Protein AF-A0A958YM95-F1 (afdb_monomer_lite)

Secondary structure (DSSP, 8-state):
--GGG-TT-SSPTTEEPPPHHHHHHHHHHTTSTTTHHHHHB-SSS-STT-----TTS--B---BEE-TTS-EE-TTT-EEEEEEEEEE-SSS-EEEEEEESS---S--EEEEETTSB-EE--EEP----------------S-----PPPP-

Foldseek 3Di:
DFQLQDPVHPDDPQKHWAAPVVVQVLCVVLVALQRVLQQQEAQDLAPDNSGHPVVQVNHQAQQAKAALVRDGDRGNFKAKEWGSDFPDPDVQTKGWIAIRGPDSDNDGIDIDGSSMGHHTDMAGHPPPPDDDDDDDHRDDDDDDDDDDPDDD

Sequence (152 aa):
YYAAIDPRGLAPKGWHIPSEAELNQLIDVAGGVEYVNETLKSRYYWNDNQQGTNSLGFNGMPGGNIAFNGDFYYFGNQCNIWSSTQATDDIKPKGVYLNLDTSTTKHKLYISEFEYGRSVRLIKDENKQGYHHEKRYFCSDTTLASLCPSKN

pLDDT: mean 83.21, std 21.29, range [28.91, 97.56]

Structure (mmCIF, N/CA/C/O backbone):
data_AF-A0A958YM95-F1
#
_entry.id   AF-A0A958YM95-F1
#
loop_
_atom_site.group_PDB
_atom_site.id
_atom_site.type_symbol
_atom_site.label_atom_id
_atom_site.label_alt_id
_atom_site.label_comp_id
_atom_site.label_asym_id
_atom_site.label_entity_id
_atom_site.label_seq_id
_atom_site.pdbx_PDB_ins_code
_atom_site.Cartn_x
_atom_site.Cartn_y
_atom_site.Cartn_z
_atom_site.occupancy
_atom_site.B_iso_or_equiv
_atom_site.auth_seq_id
_atom_site.auth_comp_id
_atom_site.auth_asym_id
_atom_site.auth_atom_id
_atom_site.pdbx_PDB_model_num
ATOM 1 N N . TYR A 1 1 ? -10.060 -7.562 -17.718 1.00 71.69 1 TYR A N 1
ATOM 2 C CA . TYR A 1 1 ? -10.378 -7.598 -16.278 1.00 71.69 1 TYR A CA 1
ATOM 3 C C . TYR A 1 1 ? -9.091 -7.532 -15.481 1.00 71.69 1 TYR A C 1
ATOM 5 O O . TYR A 1 1 ? -8.087 -8.061 -15.949 1.00 71.69 1 TYR A O 1
ATOM 13 N N . TYR A 1 2 ? -9.125 -6.860 -14.329 1.00 83.62 2 TYR A N 1
ATOM 14 C CA . TYR A 1 2 ? -7.965 -6.625 -13.467 1.00 83.62 2 TYR A CA 1
ATOM 15 C C . TYR A 1 2 ? -8.118 -7.380 -12.157 1.00 83.62 2 TYR A C 1
ATOM 17 O O . TYR A 1 2 ? -9.219 -7.465 -11.628 1.00 83.62 2 TYR A O 1
ATOM 25 N N . ALA A 1 3 ? -7.006 -7.877 -11.624 1.00 82.38 3 ALA A N 1
ATOM 26 C CA . ALA A 1 3 ? -6.986 -8.808 -10.502 1.00 82.38 3 ALA A CA 1
ATOM 27 C C . ALA A 1 3 ? -7.790 -8.295 -9.279 1.00 82.38 3 ALA A C 1
ATOM 29 O O . ALA A 1 3 ? -8.585 -9.035 -8.710 1.00 82.38 3 ALA A O 1
ATOM 30 N N . ALA A 1 4 ? -7.648 -7.013 -8.924 1.00 83.81 4 ALA A N 1
ATOM 31 C CA . ALA A 1 4 ? -8.275 -6.426 -7.736 1.00 83.81 4 ALA A CA 1
ATOM 32 C C . ALA A 1 4 ? -9.804 -6.232 -7.820 1.00 83.81 4 ALA A C 1
ATOM 34 O O . ALA A 1 4 ? -10.455 -6.101 -6.787 1.00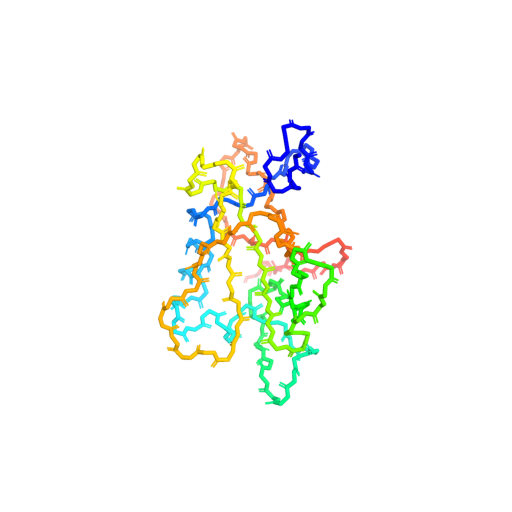 83.81 4 ALA A O 1
ATOM 35 N N . ILE A 1 5 ? -10.370 -6.227 -9.030 1.00 84.69 5 ILE A N 1
ATOM 36 C CA . ILE A 1 5 ? -11.798 -5.970 -9.292 1.00 84.69 5 ILE A CA 1
ATOM 37 C C . ILE A 1 5 ? -12.411 -7.023 -10.227 1.00 84.69 5 ILE A C 1
ATOM 39 O O . ILE A 1 5 ? -13.439 -6.796 -10.864 1.00 84.69 5 ILE A O 1
ATOM 43 N N . ASP A 1 6 ? -11.758 -8.177 -10.373 1.00 86.88 6 ASP A N 1
ATOM 44 C CA . ASP A 1 6 ? -12.255 -9.244 -11.232 1.00 86.88 6 ASP A CA 1
ATOM 45 C C . ASP A 1 6 ? -13.506 -9.875 -10.596 1.00 86.88 6 ASP A C 1
ATOM 47 O O . ASP A 1 6 ? -13.424 -10.363 -9.466 1.00 86.88 6 ASP A O 1
ATOM 51 N N . PRO A 1 7 ? -14.654 -9.930 -11.296 1.00 85.56 7 PRO A N 1
ATOM 52 C CA . PRO A 1 7 ? -15.889 -10.483 -10.741 1.00 85.56 7 PRO A CA 1
ATOM 53 C C . PRO A 1 7 ? -15.803 -11.987 -10.446 1.00 85.56 7 PRO A C 1
ATOM 55 O O . PRO A 1 7 ? -16.629 -12.509 -9.703 1.00 85.56 7 PRO A O 1
ATOM 58 N N . ARG A 1 8 ? -14.811 -12.698 -11.001 1.00 87.94 8 ARG A N 1
ATOM 59 C CA . ARG A 1 8 ? -14.538 -14.104 -10.661 1.00 87.94 8 ARG A CA 1
ATOM 60 C C . ARG A 1 8 ? -13.935 -14.253 -9.262 1.00 87.94 8 ARG A C 1
ATOM 62 O O . ARG A 1 8 ? -13.990 -15.346 -8.711 1.00 87.94 8 ARG A O 1
ATOM 69 N N . GLY A 1 9 ? -13.404 -13.163 -8.703 1.00 84.00 9 GLY A N 1
ATOM 70 C CA . GLY A 1 9 ? -12.807 -13.095 -7.376 1.00 84.00 9 GLY A CA 1
ATOM 71 C C . GLY A 1 9 ? -11.435 -13.767 -7.298 1.00 84.00 9 GLY A C 1
ATOM 72 O O . GLY A 1 9 ? -11.238 -14.888 -7.755 1.00 84.00 9 GLY A O 1
ATOM 73 N N . LEU A 1 10 ? -10.467 -13.087 -6.680 1.00 88.88 10 LEU A N 1
ATOM 74 C CA . LEU A 1 10 ? -9.191 -13.706 -6.287 1.00 88.88 10 LEU A CA 1
ATOM 75 C C . LEU A 1 10 ? -9.253 -14.353 -4.903 1.00 88.88 10 LEU A C 1
ATOM 77 O O . LEU A 1 10 ? -8.447 -15.225 -4.584 1.00 88.88 10 LEU A O 1
ATOM 81 N N . ALA A 1 11 ? -10.153 -13.862 -4.052 1.00 91.50 11 ALA A N 1
ATOM 82 C CA . ALA A 1 11 ? -10.194 -14.235 -2.654 1.00 91.50 11 ALA A CA 1
ATOM 83 C C . ALA A 1 11 ? -10.954 -15.563 -2.470 1.00 91.50 11 ALA A C 1
ATOM 85 O O . ALA A 1 11 ? -12.050 -15.721 -3.016 1.00 91.50 11 ALA A O 1
ATOM 86 N N . PRO A 1 12 ? -10.409 -16.529 -1.707 1.00 92.31 12 PRO A N 1
ATOM 87 C CA . PRO A 1 12 ? -11.155 -17.717 -1.324 1.00 92.31 12 PRO A CA 1
ATOM 88 C C . PRO A 1 12 ? -12.316 -17.342 -0.394 1.00 92.31 12 PRO A C 1
ATOM 90 O O . PRO A 1 12 ? -12.338 -16.274 0.213 1.00 92.31 12 PRO A O 1
ATOM 93 N N . LYS A 1 13 ? -13.279 -18.253 -0.232 1.00 90.94 13 LYS A N 1
ATOM 94 C CA . LYS A 1 13 ? -14.439 -18.035 0.644 1.00 90.94 13 LYS A CA 1
ATOM 95 C C . LYS A 1 13 ? -14.010 -17.637 2.066 1.00 90.94 13 LYS A C 1
ATOM 97 O O . LYS A 1 13 ? -13.187 -18.321 2.674 1.00 90.94 13 LYS A O 1
ATOM 102 N N . GLY A 1 14 ? -14.643 -16.594 2.607 1.00 92.06 14 GLY A N 1
ATOM 103 C CA . GLY A 1 14 ? -14.336 -16.053 3.936 1.00 92.06 14 GLY A CA 1
ATOM 104 C C . GLY A 1 14 ? -13.152 -15.085 3.946 1.00 92.06 14 GLY A C 1
ATOM 105 O O . GLY A 1 14 ? -12.602 -14.813 5.012 1.00 92.06 14 GLY A O 1
ATOM 106 N N . TRP A 1 15 ? -12.726 -14.625 2.770 1.00 94.62 15 TRP A N 1
ATOM 107 C CA . TRP A 1 15 ? -11.699 -13.615 2.586 1.00 94.62 15 TRP A CA 1
ATOM 108 C C . TRP A 1 15 ? -12.136 -12.630 1.502 1.00 94.62 15 TRP A C 1
ATOM 110 O O . TRP A 1 15 ? -12.845 -13.000 0.565 1.00 94.62 15 TRP A O 1
ATOM 120 N N . HIS A 1 16 ? -11.643 -11.400 1.581 1.00 94.19 16 HIS A N 1
ATOM 121 C CA . HIS A 1 16 ? -11.853 -10.365 0.572 1.00 94.19 16 HIS A CA 1
ATOM 122 C C . HIS A 1 16 ? -10.583 -9.535 0.356 1.00 94.19 16 HIS A C 1
ATOM 124 O O . HIS A 1 16 ? -9.658 -9.548 1.166 1.00 94.19 16 HIS A O 1
ATOM 130 N N . ILE A 1 17 ? -10.526 -8.815 -0.764 1.00 94.44 17 ILE A N 1
ATOM 131 C CA . ILE A 1 17 ? -9.497 -7.802 -1.032 1.00 94.44 17 ILE A CA 1
ATOM 132 C C . ILE A 1 17 ? -9.891 -6.531 -0.269 1.00 94.44 17 ILE A C 1
ATOM 134 O O . ILE A 1 17 ? -11.044 -6.113 -0.414 1.00 94.44 17 ILE A O 1
ATOM 138 N N . PRO A 1 18 ? -8.977 -5.900 0.491 1.00 95.75 18 PRO A N 1
ATOM 139 C CA . PRO A 1 18 ? -9.298 -4.744 1.316 1.00 95.75 18 PRO A CA 1
ATOM 140 C C . PRO A 1 18 ? -9.907 -3.621 0.484 1.00 95.75 18 PRO A C 1
ATOM 142 O O . PRO A 1 18 ? -9.438 -3.325 -0.612 1.00 95.75 18 PRO A O 1
ATOM 145 N N . SER A 1 19 ? -10.922 -2.965 1.019 1.00 96.31 19 SER A N 1
ATOM 146 C CA . SER A 1 19 ? -11.433 -1.695 0.511 1.00 96.31 19 SER A CA 1
ATOM 147 C C . SER A 1 19 ? -10.532 -0.525 0.926 1.00 96.31 19 SER A C 1
ATOM 149 O O . SER A 1 19 ? -9.700 -0.634 1.829 1.00 96.31 19 SER A O 1
ATOM 151 N N . GLU A 1 20 ? -10.716 0.638 0.302 1.00 97.00 20 GLU A N 1
ATOM 152 C CA . GLU A 1 20 ? -10.089 1.891 0.739 1.00 97.00 20 GLU A CA 1
ATOM 153 C C . GLU A 1 20 ? -10.379 2.196 2.219 1.00 97.00 20 GLU A C 1
ATOM 155 O O . GLU A 1 20 ? -9.487 2.616 2.957 1.00 97.00 20 GLU A O 1
ATOM 160 N N . ALA A 1 21 ? -11.611 1.954 2.672 1.00 96.94 21 ALA A N 1
ATOM 161 C CA . ALA A 1 21 ? -12.005 2.192 4.056 1.00 96.94 21 ALA A CA 1
ATOM 162 C C . ALA A 1 21 ? -11.228 1.296 5.036 1.00 96.94 21 ALA A C 1
ATOM 164 O O . ALA A 1 21 ? -10.781 1.766 6.080 1.00 96.94 21 ALA A O 1
ATOM 165 N N . GLU A 1 22 ? -11.012 0.027 4.692 1.00 97.25 22 GLU A N 1
ATOM 166 C CA . GLU A 1 22 ? -10.244 -0.912 5.521 1.00 97.25 22 GLU A CA 1
ATOM 167 C C . GLU A 1 22 ? -8.745 -0.600 5.517 1.00 97.25 22 GLU A C 1
ATOM 169 O O . GLU A 1 22 ? -8.086 -0.737 6.548 1.00 97.25 22 GLU A O 1
ATOM 174 N N . LEU A 1 23 ? -8.197 -0.117 4.396 1.00 97.19 23 LEU A N 1
ATOM 175 C CA . LEU A 1 23 ? -6.817 0.375 4.360 1.00 97.19 23 LEU A CA 1
ATOM 176 C C . LEU A 1 23 ? -6.641 1.646 5.204 1.00 97.19 23 LEU A C 1
ATOM 178 O O . LEU A 1 23 ? -5.630 1.772 5.892 1.00 97.19 23 LEU A O 1
ATOM 182 N N . ASN A 1 24 ? -7.620 2.556 5.214 1.00 96.75 24 ASN A N 1
ATOM 183 C CA . ASN A 1 24 ? -7.620 3.704 6.128 1.00 96.75 24 ASN A CA 1
ATOM 184 C C . ASN A 1 24 ? -7.650 3.256 7.595 1.00 96.75 24 ASN A C 1
ATOM 186 O O . ASN A 1 24 ? -6.835 3.711 8.392 1.00 96.75 24 ASN A O 1
ATOM 190 N N . GLN A 1 25 ? -8.506 2.294 7.945 1.00 96.75 25 GLN A N 1
ATOM 191 C CA . GLN A 1 25 ? -8.528 1.733 9.299 1.00 96.75 25 GLN A CA 1
ATOM 192 C C . GLN A 1 25 ? -7.192 1.086 9.683 1.00 96.75 25 GLN A C 1
ATOM 194 O O . GLN A 1 25 ? -6.747 1.223 10.821 1.00 96.75 25 GLN A O 1
ATOM 199 N N . LEU A 1 26 ? -6.529 0.396 8.750 1.00 96.06 26 LEU A N 1
ATOM 200 C CA . LEU A 1 26 ? -5.190 -0.149 8.968 1.00 96.06 26 LEU A CA 1
ATOM 201 C C . LEU A 1 26 ? -4.166 0.963 9.248 1.00 96.06 26 LEU A C 1
ATOM 203 O O . LEU A 1 26 ? -3.347 0.807 10.153 1.00 96.06 26 LEU A O 1
ATOM 207 N N . ILE A 1 27 ? -4.219 2.078 8.512 1.00 96.25 27 ILE A N 1
ATOM 208 C CA . ILE A 1 27 ? -3.370 3.254 8.755 1.00 96.25 27 ILE A CA 1
ATOM 209 C C . ILE A 1 27 ? -3.618 3.810 10.163 1.00 96.25 27 ILE A C 1
ATOM 211 O O . ILE A 1 27 ? -2.658 4.048 10.895 1.00 96.25 27 ILE A O 1
ATOM 215 N N . ASP A 1 28 ? -4.878 3.963 10.572 1.00 96.25 28 ASP A N 1
ATOM 216 C CA . ASP A 1 28 ? -5.235 4.470 11.902 1.00 96.25 28 ASP A CA 1
ATOM 217 C C . ASP A 1 28 ? -4.726 3.547 13.018 1.00 96.25 28 ASP A C 1
ATOM 219 O O . ASP A 1 28 ? -4.097 4.001 13.975 1.00 96.25 28 ASP A O 1
ATOM 223 N N . VAL A 1 29 ? -4.924 2.232 12.871 1.00 96.38 29 VAL A N 1
ATOM 224 C CA . VAL A 1 29 ? -4.408 1.219 13.810 1.00 96.38 29 VAL A CA 1
ATOM 225 C C . VAL A 1 29 ? -2.878 1.231 13.862 1.00 96.38 29 VAL A C 1
ATOM 227 O O . VAL A 1 29 ? -2.299 0.964 14.914 1.00 96.38 29 VAL A O 1
ATOM 230 N N . ALA A 1 30 ? -2.214 1.585 12.761 1.00 95.69 30 ALA A N 1
ATOM 231 C CA . ALA A 1 30 ? -0.764 1.711 12.694 1.00 95.69 30 ALA A CA 1
ATOM 232 C C . ALA A 1 30 ? -0.205 2.985 13.362 1.00 95.69 30 ALA A C 1
ATOM 234 O O . ALA A 1 30 ? 1.009 3.204 13.327 1.00 95.69 30 ALA A O 1
ATOM 235 N N . GLY A 1 31 ? -1.071 3.796 13.980 1.00 94.81 31 GLY A N 1
ATOM 236 C CA . GLY A 1 31 ? -0.734 5.065 14.628 1.00 94.81 31 GLY A CA 1
ATOM 237 C C . GLY A 1 31 ? -0.989 6.291 13.750 1.00 94.81 31 GLY A C 1
ATOM 238 O O . GLY A 1 31 ? -0.630 7.399 14.134 1.00 94.81 31 GLY A O 1
ATOM 239 N N . GLY A 1 32 ? -1.609 6.119 12.582 1.00 94.38 32 GLY A N 1
ATOM 240 C CA . GLY A 1 32 ? -1.832 7.176 11.603 1.00 94.38 32 GLY A CA 1
ATOM 241 C C . GLY A 1 32 ? -0.688 7.318 10.595 1.00 94.38 32 GLY A C 1
ATOM 242 O O . GLY A 1 32 ? 0.329 6.621 10.634 1.00 94.38 32 GLY A O 1
ATOM 243 N N . VAL A 1 33 ? -0.861 8.252 9.659 1.00 93.69 33 VAL A N 1
ATOM 244 C CA . VAL A 1 33 ? 0.011 8.430 8.480 1.00 93.69 33 VAL A CA 1
ATOM 245 C C . VAL A 1 33 ? 1.474 8.737 8.813 1.00 93.69 33 VAL A C 1
ATOM 247 O O . VAL A 1 33 ? 2.351 8.459 7.999 1.00 93.69 33 VAL A O 1
ATOM 250 N N . GLU A 1 34 ? 1.740 9.286 9.999 1.00 92.19 34 GLU A N 1
ATOM 251 C CA . GLU A 1 34 ? 3.090 9.624 10.466 1.00 92.19 34 GLU A CA 1
ATOM 252 C C . GLU A 1 34 ? 3.882 8.375 10.887 1.00 92.19 34 GLU A C 1
ATOM 254 O O . GLU A 1 34 ? 5.094 8.330 10.695 1.00 92.19 34 GLU A O 1
ATOM 259 N N . TYR A 1 35 ? 3.200 7.329 11.368 1.00 93.94 35 TYR A N 1
ATOM 260 C CA . TYR A 1 35 ? 3.831 6.119 11.911 1.00 93.94 35 TYR A CA 1
ATOM 261 C C . TYR A 1 35 ? 3.650 4.883 11.030 1.00 93.94 35 TYR A C 1
ATOM 263 O O . TYR A 1 35 ? 4.402 3.918 11.149 1.00 93.94 35 TYR A O 1
ATOM 271 N N . VAL A 1 36 ? 2.691 4.894 10.101 1.00 95.56 36 VAL A N 1
ATOM 272 C CA . VAL A 1 36 ? 2.312 3.701 9.330 1.00 95.56 36 VAL A CA 1
ATOM 273 C C . VAL A 1 36 ? 3.473 3.042 8.576 1.00 95.56 36 VAL A C 1
ATOM 275 O O . VAL A 1 36 ? 3.552 1.816 8.525 1.00 95.56 36 VAL A O 1
ATOM 278 N N . ASN A 1 37 ? 4.409 3.829 8.039 1.00 95.00 37 ASN A N 1
ATOM 279 C CA . ASN A 1 37 ? 5.602 3.302 7.376 1.00 95.00 37 ASN A CA 1
ATOM 280 C C . ASN A 1 37 ? 6.475 2.497 8.348 1.00 95.00 37 ASN A C 1
ATOM 282 O O . ASN A 1 37 ? 6.841 1.362 8.057 1.00 95.00 37 ASN A O 1
ATOM 286 N N . GLU A 1 38 ? 6.793 3.059 9.510 1.00 95.00 38 GLU A N 1
ATOM 287 C CA . GLU A 1 38 ? 7.588 2.367 10.525 1.00 95.00 38 GLU A CA 1
ATOM 288 C C . GLU A 1 38 ? 6.845 1.139 11.067 1.00 95.00 38 GLU A C 1
ATOM 290 O O . GLU A 1 38 ? 7.436 0.077 11.253 1.00 95.00 38 GLU A O 1
ATOM 295 N N . THR A 1 39 ? 5.539 1.259 11.286 1.00 96.38 39 THR A N 1
ATOM 296 C CA . THR A 1 39 ? 4.719 0.227 11.922 1.00 96.38 39 THR A CA 1
ATOM 297 C C . THR A 1 39 ? 4.462 -0.981 11.013 1.00 96.38 39 THR A C 1
ATOM 299 O O . THR A 1 39 ? 4.526 -2.123 11.477 1.00 96.38 39 THR A O 1
ATOM 302 N N . LEU A 1 40 ? 4.177 -0.766 9.722 1.00 96.81 40 LEU A N 1
ATOM 303 C CA . LEU A 1 40 ? 3.715 -1.825 8.810 1.00 96.81 40 LEU A CA 1
ATOM 304 C C . LEU A 1 40 ? 4.810 -2.453 7.945 1.00 96.81 40 LEU A C 1
ATOM 306 O O . LEU A 1 40 ? 4.661 -3.604 7.520 1.00 96.81 40 LEU A O 1
ATOM 310 N N . LYS A 1 41 ? 5.889 -1.727 7.637 1.00 97.19 41 LYS A N 1
ATOM 311 C CA . LYS A 1 41 ? 6.958 -2.266 6.785 1.00 97.19 41 LYS A CA 1
ATOM 312 C C . LYS A 1 41 ? 7.616 -3.484 7.429 1.00 97.19 41 LYS A C 1
ATOM 314 O O . LYS A 1 41 ? 7.776 -3.561 8.647 1.00 97.19 41 LYS A O 1
ATOM 319 N N . SER A 1 42 ? 8.036 -4.431 6.592 1.00 97.56 42 SER A N 1
ATOM 320 C CA . SER A 1 42 ? 8.840 -5.573 7.022 1.00 97.56 42 SER A CA 1
ATOM 321 C C . SER A 1 42 ? 10.165 -5.125 7.645 1.00 97.56 42 SER A C 1
ATOM 323 O O . SER A 1 42 ? 10.723 -4.087 7.291 1.00 97.56 42 SER A O 1
ATOM 325 N N . ARG A 1 43 ? 10.705 -5.972 8.528 1.00 97.25 43 ARG A N 1
ATOM 326 C CA . ARG A 1 43 ? 12.027 -5.781 9.155 1.00 97.25 43 ARG A CA 1
ATOM 327 C C . ARG A 1 43 ? 13.201 -6.015 8.202 1.00 97.25 43 ARG A C 1
ATOM 329 O O . ARG A 1 43 ? 14.341 -5.732 8.547 1.00 97.25 43 ARG A O 1
ATOM 336 N N . TYR A 1 44 ? 12.919 -6.565 7.025 1.00 95.12 44 TYR A N 1
ATOM 337 C CA . TYR A 1 44 ? 13.904 -7.024 6.051 1.00 95.12 44 TYR A CA 1
ATOM 338 C C . TYR A 1 44 ? 13.533 -6.560 4.640 1.00 95.12 44 TYR A C 1
ATOM 340 O O . TYR A 1 44 ? 12.390 -6.160 4.399 1.00 95.12 44 TYR A O 1
ATOM 348 N N . TYR A 1 45 ? 14.491 -6.687 3.716 1.00 95.19 45 TYR A N 1
ATOM 349 C CA . TYR A 1 45 ? 14.378 -6.468 2.263 1.00 95.19 45 TYR A CA 1
ATOM 350 C C . TYR A 1 45 ? 14.268 -5.015 1.786 1.00 95.19 45 TYR A C 1
ATOM 352 O O . TYR A 1 45 ? 14.377 -4.775 0.586 1.00 95.19 45 TYR A O 1
ATOM 360 N N . TRP A 1 46 ? 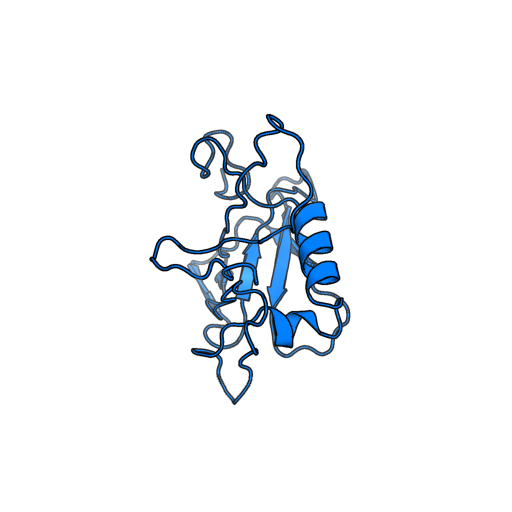14.069 -4.057 2.691 1.00 96.25 46 TRP A N 1
ATOM 361 C CA . TRP A 1 46 ? 14.132 -2.632 2.365 1.00 96.25 46 TRP A CA 1
ATOM 362 C C . TRP A 1 46 ? 15.584 -2.186 2.206 1.00 96.25 46 TRP A C 1
ATOM 364 O O . TRP A 1 46 ? 16.447 -2.591 2.985 1.00 96.25 46 TRP A O 1
ATOM 374 N N . ASN A 1 47 ? 15.844 -1.350 1.205 1.00 94.88 47 ASN A N 1
ATOM 375 C CA . ASN A 1 47 ? 17.155 -0.742 0.996 1.00 94.88 47 ASN A CA 1
ATOM 376 C C . ASN A 1 47 ? 17.463 0.307 2.078 1.00 94.88 47 ASN A C 1
ATOM 378 O O . ASN A 1 47 ? 16.566 0.766 2.782 1.00 94.88 47 ASN A O 1
ATOM 382 N N . ASP A 1 48 ? 18.738 0.692 2.197 1.00 85.69 48 ASP A N 1
ATOM 383 C CA . ASP A 1 48 ? 19.230 1.882 2.912 1.00 85.69 48 ASP A CA 1
ATOM 384 C C . ASP A 1 48 ? 18.631 2.146 4.305 1.00 85.69 48 ASP A C 1
ATOM 386 O O . ASP A 1 48 ? 18.282 3.276 4.643 1.00 85.69 48 ASP A O 1
ATOM 390 N N . ASN A 1 49 ? 18.523 1.113 5.142 1.00 85.62 49 ASN A N 1
ATOM 391 C CA . ASN A 1 49 ? 17.979 1.219 6.502 1.00 85.62 49 ASN A CA 1
ATOM 392 C C . ASN A 1 49 ? 16.520 1.719 6.572 1.00 85.62 49 ASN A C 1
ATOM 394 O O . ASN A 1 49 ? 16.107 2.308 7.569 1.00 85.62 49 ASN A O 1
ATOM 398 N N . GLN A 1 50 ? 15.728 1.488 5.523 1.00 90.44 50 GLN A N 1
ATOM 399 C CA . GLN A 1 50 ? 14.339 1.950 5.419 1.00 90.44 50 GLN A CA 1
ATOM 400 C C . GLN A 1 50 ? 13.308 0.939 5.949 1.00 90.44 50 GLN A C 1
ATOM 402 O O . GLN A 1 50 ? 12.101 1.124 5.740 1.00 90.44 50 GLN A O 1
ATOM 407 N N . GLN A 1 51 ? 13.767 -0.146 6.580 1.00 94.88 51 GLN A N 1
ATOM 408 C CA . GLN A 1 51 ? 12.917 -1.168 7.184 1.00 94.88 51 GLN A CA 1
ATOM 409 C C . GLN A 1 51 ? 12.014 -0.598 8.279 1.00 94.88 51 GLN A C 1
ATOM 411 O O . GLN A 1 51 ? 12.354 0.367 8.961 1.00 94.88 51 GLN A O 1
ATOM 416 N N . GLY A 1 52 ? 10.866 -1.244 8.464 1.00 95.62 52 GLY A N 1
ATOM 417 C CA . GLY A 1 52 ? 9.991 -0.980 9.597 1.00 95.62 52 GLY A CA 1
ATOM 418 C C . GLY A 1 52 ? 10.229 -1.933 10.756 1.00 95.62 52 GLY A C 1
ATOM 419 O O . GLY A 1 52 ? 11.032 -2.866 10.712 1.00 95.62 52 GLY A O 1
ATOM 420 N N . THR A 1 53 ? 9.448 -1.719 11.800 1.00 96.56 53 THR A N 1
ATOM 421 C CA . THR A 1 53 ? 9.388 -2.557 12.996 1.00 96.56 53 THR A CA 1
ATOM 422 C C . THR A 1 53 ? 8.502 -3.781 12.801 1.00 96.56 53 THR A C 1
ATOM 424 O O . THR A 1 53 ? 8.655 -4.766 13.534 1.00 96.56 53 THR A O 1
ATOM 427 N N . ASN A 1 54 ? 7.589 -3.739 11.825 1.00 97.00 54 ASN A N 1
ATOM 428 C CA . ASN A 1 54 ? 6.527 -4.720 11.641 1.00 97.00 54 ASN A CA 1
ATOM 429 C C . ASN A 1 54 ? 5.779 -5.037 12.954 1.00 97.00 54 ASN A C 1
ATOM 431 O O . ASN A 1 54 ? 5.527 -6.198 13.282 1.00 97.00 54 ASN A O 1
ATOM 435 N N . SER A 1 55 ? 5.493 -4.027 13.773 1.00 96.94 55 SER A N 1
ATOM 436 C CA . SER A 1 55 ? 4.960 -4.244 15.124 1.00 96.94 55 SER A CA 1
ATOM 437 C C . SER A 1 55 ? 3.535 -4.813 15.133 1.00 96.94 55 SER A C 1
ATOM 439 O O . SER A 1 55 ? 3.138 -5.431 16.118 1.00 96.94 55 SER A O 1
ATOM 441 N N . LEU A 1 56 ? 2.798 -4.685 14.023 1.00 94.38 56 LEU A N 1
ATOM 442 C CA . LEU A 1 56 ? 1.469 -5.279 13.828 1.00 94.38 56 LEU A CA 1
ATOM 443 C C . LEU A 1 56 ? 1.481 -6.633 13.098 1.00 94.38 56 LEU A C 1
ATOM 445 O O . LEU A 1 56 ? 0.419 -7.208 12.877 1.00 94.38 56 LE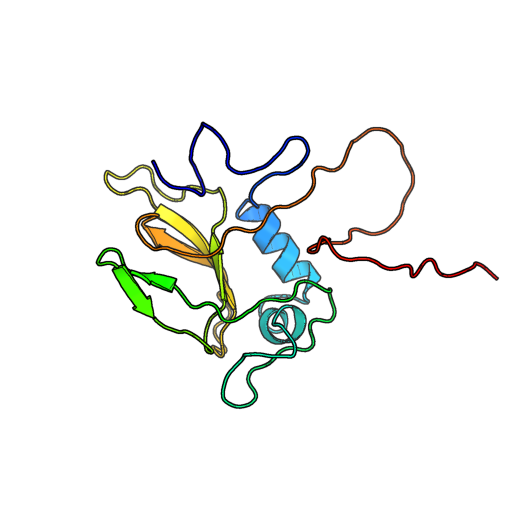U A O 1
ATOM 449 N N . GLY A 1 57 ? 2.648 -7.145 12.696 1.00 94.75 57 GLY A N 1
ATOM 450 C CA . GLY A 1 57 ? 2.749 -8.414 11.962 1.00 94.75 57 GLY A CA 1
ATOM 451 C C . GLY A 1 57 ? 2.319 -8.350 10.488 1.00 94.75 57 GLY A C 1
ATOM 452 O O . GLY A 1 57 ? 2.210 -9.388 9.844 1.00 94.75 57 GLY A O 1
ATOM 453 N N . PHE A 1 58 ? 2.109 -7.154 9.931 1.00 95.44 58 PHE A N 1
ATOM 454 C CA . PHE A 1 58 ? 1.695 -6.945 8.541 1.00 95.44 58 PHE A CA 1
ATOM 455 C C . PHE A 1 58 ? 2.731 -7.400 7.497 1.00 95.44 58 PHE A C 1
ATOM 457 O O . PHE A 1 58 ? 2.369 -7.809 6.402 1.00 95.44 58 PHE A O 1
ATOM 464 N N . ASN A 1 59 ? 4.028 -7.335 7.796 1.00 96.62 59 ASN A N 1
ATOM 465 C CA . ASN A 1 59 ? 5.125 -7.707 6.895 1.00 96.62 59 ASN A CA 1
ATOM 466 C C . ASN A 1 59 ? 5.063 -6.994 5.529 1.00 96.62 59 ASN A C 1
ATOM 468 O O . ASN A 1 59 ? 5.120 -7.638 4.480 1.00 96.62 59 ASN A O 1
ATOM 472 N N . GLY A 1 60 ? 4.939 -5.664 5.502 1.00 96.62 60 GLY A N 1
ATOM 473 C CA . GLY A 1 60 ? 4.928 -4.886 4.258 1.00 96.62 60 GLY A CA 1
ATOM 474 C C . GLY A 1 60 ? 6.265 -4.966 3.513 1.00 96.62 60 GLY A C 1
ATOM 475 O O . GLY A 1 60 ? 7.180 -4.209 3.827 1.00 96.62 60 GLY A O 1
ATOM 476 N N . MET A 1 61 ? 6.388 -5.888 2.554 1.00 96.69 61 MET A N 1
ATOM 477 C CA . MET A 1 61 ? 7.609 -6.105 1.766 1.00 96.69 61 MET A CA 1
ATOM 478 C C . MET A 1 61 ? 7.735 -5.118 0.594 1.00 96.69 61 MET A C 1
ATOM 480 O O . MET A 1 61 ? 6.729 -4.832 -0.065 1.00 96.69 61 MET A O 1
ATOM 484 N N . PRO A 1 62 ? 8.954 -4.660 0.260 1.00 96.44 62 PRO A N 1
ATOM 485 C CA . PRO A 1 62 ? 9.178 -3.662 -0.777 1.00 96.44 62 PRO A CA 1
ATOM 486 C C . PRO A 1 62 ? 9.236 -4.278 -2.185 1.00 96.44 62 PRO A C 1
ATOM 488 O O . PRO A 1 62 ? 10.264 -4.266 -2.863 1.00 96.44 62 PRO A O 1
ATOM 491 N N . GLY A 1 63 ? 8.118 -4.856 -2.618 1.00 95.44 63 GLY A N 1
ATOM 492 C CA . GLY A 1 63 ? 7.995 -5.518 -3.918 1.00 95.44 63 GLY A CA 1
ATOM 493 C C . GLY A 1 63 ? 7.900 -4.575 -5.120 1.00 95.44 63 GLY A C 1
ATOM 494 O O . GLY A 1 63 ? 7.877 -5.060 -6.241 1.00 95.44 63 GLY A O 1
ATOM 495 N N . GLY A 1 64 ? 7.835 -3.258 -4.921 1.00 95.62 64 GLY A N 1
ATOM 496 C CA . GLY A 1 64 ? 7.730 -2.292 -6.011 1.00 95.62 64 GLY A CA 1
ATOM 497 C C . GLY A 1 64 ? 6.386 -2.345 -6.745 1.00 95.62 64 GLY A C 1
ATOM 498 O O . GLY A 1 64 ? 5.337 -2.573 -6.134 1.00 95.62 64 GLY A O 1
ATOM 499 N N . ASN A 1 65 ? 6.408 -2.082 -8.051 1.00 95.56 65 ASN A N 1
ATOM 500 C CA . ASN A 1 65 ? 5.271 -2.264 -8.954 1.00 95.56 65 ASN A CA 1
ATOM 501 C C . ASN A 1 65 ? 5.731 -2.569 -10.386 1.00 95.56 65 ASN A C 1
ATOM 503 O O . ASN A 1 65 ? 6.862 -2.281 -10.768 1.00 95.56 65 ASN A O 1
ATOM 507 N N . ILE A 1 66 ? 4.813 -3.100 -11.188 1.00 96.25 66 ILE A N 1
ATOM 508 C CA . ILE A 1 66 ? 4.979 -3.328 -12.625 1.00 96.25 66 ILE A CA 1
ATOM 509 C C . ILE A 1 66 ? 4.200 -2.237 -13.364 1.00 96.25 66 ILE A C 1
ATOM 511 O O . ILE A 1 66 ? 3.045 -1.968 -13.033 1.00 96.25 66 ILE A O 1
ATOM 515 N N . ALA A 1 67 ? 4.827 -1.562 -14.319 1.00 92.88 67 ALA A N 1
ATOM 516 C CA . ALA A 1 67 ? 4.166 -0.588 -15.179 1.00 92.88 67 ALA A CA 1
ATOM 517 C C . ALA A 1 67 ? 3.353 -1.269 -16.288 1.00 92.88 67 ALA A C 1
ATOM 519 O O . ALA A 1 67 ? 3.505 -2.458 -16.557 1.00 92.88 67 ALA A O 1
ATOM 520 N N . PHE A 1 68 ? 2.501 -0.502 -16.969 1.00 86.94 68 PHE A N 1
ATOM 521 C CA . PHE A 1 68 ? 1.641 -1.016 -18.043 1.00 86.94 68 PHE A CA 1
ATOM 522 C C . PHE A 1 68 ? 2.422 -1.661 -19.207 1.00 86.94 68 PHE A C 1
ATOM 524 O O . PHE A 1 68 ? 1.871 -2.478 -19.940 1.00 86.94 68 PHE A O 1
ATOM 531 N N . ASN A 1 69 ? 3.694 -1.294 -19.392 1.00 91.75 69 ASN A N 1
ATOM 532 C CA . ASN A 1 69 ? 4.588 -1.852 -20.409 1.00 91.75 69 ASN A CA 1
ATOM 533 C C . ASN A 1 69 ? 5.349 -3.110 -19.935 1.00 91.75 69 ASN A C 1
ATOM 535 O O . ASN A 1 69 ? 6.129 -3.662 -20.704 1.00 91.75 69 ASN A O 1
ATOM 539 N N . GLY A 1 70 ? 5.126 -3.564 -18.698 1.00 91.94 70 GLY A N 1
ATOM 540 C CA . GLY A 1 70 ? 5.794 -4.723 -18.103 1.00 91.94 70 GLY A CA 1
ATOM 541 C C . GLY A 1 70 ? 7.082 -4.403 -17.342 1.00 91.94 70 GLY A C 1
ATOM 542 O O . GLY A 1 70 ? 7.624 -5.297 -16.693 1.00 91.94 70 GLY A O 1
ATOM 543 N N . ASP A 1 71 ? 7.549 -3.152 -17.362 1.00 96.50 71 ASP A N 1
ATOM 544 C CA . ASP A 1 71 ? 8.755 -2.760 -16.635 1.00 96.50 71 ASP A CA 1
ATOM 545 C C . ASP A 1 71 ? 8.529 -2.786 -15.126 1.00 96.50 71 ASP A C 1
ATOM 547 O O . ASP A 1 71 ? 7.460 -2.440 -14.619 1.00 96.50 71 ASP A O 1
ATOM 551 N N . PHE A 1 72 ? 9.570 -3.167 -14.394 1.00 95.31 72 PHE A N 1
ATOM 552 C CA . PHE A 1 72 ? 9.533 -3.283 -12.946 1.00 95.31 72 PHE A CA 1
ATOM 553 C C . PHE A 1 72 ? 10.235 -2.103 -12.274 1.00 95.31 72 PHE A C 1
ATOM 555 O O . PHE A 1 72 ? 11.376 -1.779 -12.602 1.00 95.31 72 PHE A O 1
ATOM 562 N N . TYR A 1 73 ? 9.566 -1.481 -11.302 1.00 95.44 73 TYR A N 1
ATOM 563 C CA . TYR A 1 73 ? 10.030 -0.267 -10.633 1.00 95.44 73 TYR A CA 1
ATOM 564 C C . TYR A 1 73 ? 9.958 -0.368 -9.110 1.00 95.44 73 TYR A C 1
ATOM 566 O O . TYR A 1 73 ? 9.143 -1.097 -8.550 1.00 95.44 73 TYR A O 1
ATOM 574 N N . TYR A 1 74 ? 10.801 0.424 -8.440 1.00 94.88 74 TYR A N 1
ATOM 575 C CA . TYR A 1 74 ? 10.805 0.646 -6.985 1.00 94.88 74 TYR A CA 1
ATOM 576 C C . TYR A 1 74 ? 10.987 -0.601 -6.110 1.00 94.88 74 TYR A C 1
ATOM 578 O O . TYR A 1 74 ? 10.677 -0.582 -4.915 1.00 94.88 74 TYR A O 1
ATOM 586 N N . PHE A 1 75 ? 11.542 -1.672 -6.673 1.00 95.12 75 PHE A N 1
ATOM 587 C CA . PHE A 1 75 ? 11.984 -2.825 -5.898 1.00 95.12 75 PHE A CA 1
ATOM 588 C C . PHE A 1 75 ? 12.926 -2.406 -4.767 1.00 95.12 75 PHE A C 1
ATOM 590 O O . PHE A 1 75 ? 13.792 -1.549 -4.961 1.00 95.12 75 PHE A O 1
ATOM 597 N N . GLY A 1 76 ? 12.732 -2.974 -3.578 1.00 95.69 76 GLY A N 1
ATOM 598 C CA . GLY A 1 76 ? 13.503 -2.632 -2.381 1.00 95.69 76 GLY A CA 1
ATOM 599 C C . GLY A 1 76 ? 13.158 -1.271 -1.761 1.00 95.69 76 GLY A C 1
ATOM 600 O O . GLY A 1 76 ? 13.647 -0.970 -0.677 1.00 95.69 76 GLY A O 1
ATOM 601 N N . ASN A 1 77 ? 12.294 -0.468 -2.398 1.00 95.38 77 ASN A N 1
ATOM 602 C CA . ASN A 1 77 ? 12.011 0.913 -1.991 1.00 95.38 77 ASN A CA 1
ATOM 603 C C . ASN A 1 77 ? 10.525 1.221 -1.757 1.00 95.38 77 ASN A C 1
ATOM 605 O O . ASN A 1 77 ? 10.217 2.228 -1.121 1.00 95.38 77 ASN A O 1
ATOM 609 N N . GLN A 1 78 ? 9.594 0.412 -2.276 1.00 95.62 78 GLN A N 1
ATOM 610 C CA . GLN A 1 78 ? 8.157 0.635 -2.087 1.00 95.62 78 GLN A CA 1
ATOM 611 C C . GLN A 1 78 ? 7.369 -0.660 -1.915 1.00 95.62 78 GLN A C 1
ATOM 613 O O . GLN A 1 78 ? 7.618 -1.654 -2.595 1.00 95.62 78 GLN A O 1
ATOM 618 N N . CYS A 1 79 ? 6.355 -0.619 -1.053 1.00 96.81 79 CYS A N 1
ATOM 619 C CA . CYS A 1 79 ? 5.311 -1.632 -0.949 1.00 96.81 79 CYS A CA 1
ATOM 620 C C . CYS A 1 79 ? 4.006 -1.018 -1.449 1.00 96.81 79 CYS A C 1
ATOM 622 O O . CYS A 1 79 ? 3.499 -0.079 -0.839 1.00 96.81 79 CYS A O 1
ATOM 624 N N . ASN A 1 80 ? 3.475 -1.540 -2.552 1.00 96.88 80 ASN A N 1
ATOM 625 C CA . ASN A 1 80 ? 2.242 -1.057 -3.160 1.00 96.88 80 ASN A CA 1
ATOM 626 C C . ASN A 1 80 ? 1.169 -2.144 -3.078 1.00 96.88 80 ASN A C 1
ATOM 628 O O . ASN A 1 80 ? 1.387 -3.250 -3.577 1.00 96.88 80 ASN A O 1
ATOM 632 N N . ILE A 1 81 ? 0.027 -1.841 -2.457 1.00 97.06 81 ILE A N 1
ATOM 633 C CA . ILE A 1 81 ? -1.051 -2.809 -2.222 1.00 97.06 81 ILE A CA 1
ATOM 634 C C . ILE A 1 81 ? -2.363 -2.265 -2.771 1.00 97.06 81 ILE A C 1
ATOM 636 O O . ILE A 1 81 ? -2.857 -1.248 -2.289 1.00 97.06 81 ILE A O 1
ATOM 640 N N . TRP A 1 82 ? -2.926 -2.952 -3.762 1.00 97.12 82 TRP A N 1
ATOM 641 C CA . TRP A 1 82 ? -4.233 -2.618 -4.320 1.00 97.12 82 TRP A CA 1
ATOM 642 C C . TRP A 1 82 ? -5.352 -2.810 -3.296 1.00 97.12 82 TRP A C 1
ATOM 644 O O . TRP A 1 82 ? -5.366 -3.797 -2.556 1.00 97.12 82 TRP A O 1
ATOM 654 N N . SER A 1 83 ? -6.312 -1.887 -3.318 1.00 95.94 83 SER A N 1
ATOM 655 C CA . SER A 1 83 ? -7.641 -2.087 -2.755 1.00 95.94 83 SER A CA 1
ATOM 656 C C . SER A 1 83 ? -8.610 -2.620 -3.822 1.00 95.94 83 SER A C 1
ATOM 658 O O . SER A 1 83 ? -8.315 -2.598 -5.019 1.00 95.94 83 SER A O 1
ATOM 660 N N . SER A 1 84 ? -9.783 -3.082 -3.390 1.00 93.88 84 SER A N 1
ATOM 661 C CA . SER A 1 84 ? -10.926 -3.413 -4.251 1.00 93.88 84 SER A CA 1
ATOM 662 C C . SER A 1 84 ? -11.776 -2.191 -4.625 1.00 93.88 84 SER A C 1
ATOM 664 O O . SER A 1 84 ? -12.719 -2.307 -5.407 1.00 93.88 84 SER A O 1
ATOM 666 N N . THR A 1 85 ? -11.464 -1.009 -4.084 1.00 94.88 85 THR A N 1
ATOM 667 C CA . THR A 1 85 ? -12.213 0.222 -4.345 1.00 94.88 85 THR A CA 1
ATOM 668 C C . THR A 1 85 ? -11.808 0.816 -5.689 1.00 94.88 85 THR A C 1
ATOM 670 O O . THR A 1 85 ? -10.671 1.257 -5.883 1.00 94.88 85 THR A O 1
ATOM 673 N N . GLN A 1 86 ? -12.771 0.858 -6.607 1.00 93.00 86 GLN A N 1
ATOM 674 C CA . GLN A 1 86 ? -12.666 1.581 -7.867 1.00 93.00 86 GLN A CA 1
ATOM 675 C C . GLN A 1 86 ? -12.926 3.074 -7.626 1.00 93.00 86 GLN A C 1
ATOM 677 O O . GLN A 1 86 ? -13.924 3.447 -7.016 1.00 93.00 86 GLN A O 1
ATOM 682 N N . ALA A 1 87 ? -12.001 3.916 -8.080 1.00 91.81 87 ALA A N 1
ATOM 683 C CA . ALA A 1 87 ? -12.046 5.365 -7.904 1.00 91.81 87 ALA A CA 1
ATOM 684 C C . ALA A 1 87 ? -12.728 6.079 -9.080 1.00 91.81 87 ALA A C 1
ATOM 686 O O . ALA A 1 87 ? -13.357 7.117 -8.885 1.00 91.81 87 ALA A O 1
ATOM 687 N N . THR A 1 88 ? -12.595 5.544 -10.298 1.00 87.31 88 THR A N 1
ATOM 688 C CA . THR A 1 88 ? -13.276 6.060 -11.495 1.00 87.31 88 THR A CA 1
ATOM 689 C C . THR A 1 88 ? -13.732 4.920 -12.399 1.00 87.31 88 THR A C 1
ATOM 691 O O . THR A 1 88 ? -13.074 3.880 -12.479 1.00 87.31 88 THR A O 1
ATOM 694 N N . ASP A 1 89 ? -14.825 5.157 -13.124 1.00 75.69 89 ASP A N 1
ATOM 695 C CA . ASP A 1 89 ? -15.406 4.236 -14.113 1.00 75.69 89 ASP A CA 1
ATOM 696 C C . ASP A 1 89 ? -14.955 4.571 -15.548 1.00 75.69 89 ASP A C 1
ATOM 698 O O . ASP A 1 89 ? -15.681 4.356 -16.520 1.00 75.69 89 ASP A O 1
ATOM 702 N N . ASP A 1 90 ? -13.756 5.141 -15.689 1.00 79.88 90 ASP A N 1
ATOM 703 C CA . ASP A 1 90 ? -13.201 5.537 -16.983 1.00 79.88 90 ASP A CA 1
ATOM 704 C C . ASP A 1 90 ? -12.900 4.320 -17.877 1.00 79.88 90 ASP A C 1
ATOM 706 O O . ASP A 1 90 ? -12.790 3.183 -17.417 1.00 79.88 90 ASP A O 1
ATOM 710 N N . ILE A 1 91 ? -12.650 4.579 -19.170 1.00 81.94 91 ILE A N 1
ATOM 711 C CA . ILE A 1 91 ? -12.205 3.567 -20.154 1.00 81.94 91 ILE A CA 1
ATOM 712 C C . ILE A 1 91 ? -11.025 2.739 -19.614 1.00 81.94 91 ILE A C 1
ATOM 714 O O . ILE A 1 91 ? -10.937 1.537 -19.863 1.00 81.94 91 ILE A O 1
ATOM 718 N N . LYS A 1 92 ? -10.129 3.390 -18.863 1.00 85.81 92 LYS A N 1
ATOM 719 C CA . LYS A 1 92 ? -9.100 2.741 -18.051 1.00 85.81 92 LYS A CA 1
ATOM 720 C C . LYS A 1 92 ? -9.478 2.901 -16.578 1.00 85.81 92 LYS A C 1
ATOM 722 O O . LYS A 1 92 ? -9.216 3.972 -16.026 1.00 85.81 92 LYS A O 1
ATOM 727 N N . PRO A 1 93 ? -10.083 1.885 -15.940 1.00 88.88 93 PRO A N 1
ATOM 728 C CA . PRO A 1 93 ? -10.553 2.023 -14.573 1.00 88.88 93 PRO A CA 1
ATOM 729 C C . PRO A 1 93 ? -9.371 2.233 -13.628 1.00 88.88 93 PRO A C 1
ATOM 731 O O . PRO A 1 93 ? -8.302 1.619 -13.768 1.00 88.88 93 PRO A O 1
ATOM 734 N N . LYS A 1 94 ? -9.579 3.115 -12.655 1.00 94.25 94 LYS A N 1
ATOM 735 C CA . LYS A 1 94 ? -8.587 3.460 -11.638 1.00 94.25 94 LYS A CA 1
ATOM 736 C C . LYS A 1 94 ? -9.010 2.914 -10.290 1.00 94.25 94 LYS A C 1
ATOM 738 O O . LYS A 1 94 ? -10.194 2.902 -9.963 1.00 94.25 94 LYS A O 1
ATOM 743 N N . GLY A 1 95 ? -8.031 2.497 -9.505 1.00 94.88 95 GLY A N 1
ATOM 744 C CA . GLY A 1 95 ? -8.222 1.981 -8.159 1.00 94.88 95 GLY A CA 1
ATOM 745 C C . GLY A 1 95 ? -7.440 2.770 -7.131 1.00 94.88 95 GLY A C 1
ATOM 746 O O . GLY A 1 95 ? -6.530 3.532 -7.472 1.00 94.88 95 GLY A O 1
ATOM 747 N N . VAL A 1 96 ? -7.770 2.533 -5.867 1.00 97.00 96 VAL A N 1
ATOM 748 C CA . VAL A 1 96 ? -6.995 3.033 -4.730 1.00 97.00 96 VAL A CA 1
ATOM 749 C C . VAL A 1 96 ? -5.941 2.005 -4.327 1.00 97.00 96 VAL A C 1
ATOM 751 O O . VAL A 1 96 ? -6.209 0.806 -4.304 1.00 97.00 96 VAL A O 1
ATOM 754 N N . TYR A 1 97 ? -4.740 2.452 -3.977 1.00 97.25 97 TYR A N 1
ATOM 755 C CA . TYR A 1 97 ? -3.703 1.594 -3.408 1.00 97.25 97 TYR A CA 1
ATOM 756 C C . TYR A 1 97 ? -3.030 2.235 -2.198 1.00 97.25 97 TYR A C 1
ATOM 758 O O . TYR A 1 97 ? -2.840 3.449 -2.150 1.00 97.25 97 TYR A O 1
ATOM 766 N N . LEU A 1 98 ? -2.630 1.392 -1.246 1.00 97.31 98 LEU A N 1
ATOM 767 C CA . LEU A 1 98 ? -1.724 1.753 -0.161 1.00 97.31 98 LEU A CA 1
ATOM 768 C C . LEU A 1 98 ? -0.285 1.750 -0.673 1.00 97.31 98 LEU A C 1
ATOM 770 O O . LEU A 1 98 ? 0.144 0.793 -1.319 1.00 97.31 98 LEU A O 1
ATOM 774 N N . ASN A 1 99 ? 0.465 2.791 -0.329 1.00 96.94 99 ASN A N 1
ATOM 775 C CA . ASN A 1 99 ? 1.898 2.886 -0.548 1.00 96.94 99 ASN A CA 1
ATOM 776 C C . ASN A 1 99 ? 2.631 3.009 0.794 1.00 96.94 99 ASN A C 1
ATOM 778 O O . ASN A 1 99 ? 2.355 3.916 1.581 1.00 96.94 99 ASN A O 1
ATOM 782 N N . LEU A 1 100 ? 3.572 2.095 1.035 1.00 95.94 100 LEU A N 1
ATOM 783 C CA . LEU A 1 100 ? 4.597 2.246 2.064 1.00 95.94 100 LEU A CA 1
ATOM 784 C C . LEU A 1 100 ? 5.921 2.559 1.374 1.00 95.94 100 LEU A C 1
ATOM 786 O O . LEU A 1 100 ? 6.311 1.868 0.432 1.00 95.94 100 LEU A O 1
ATOM 790 N N . ASP A 1 101 ? 6.616 3.580 1.850 1.00 93.00 101 ASP A N 1
ATOM 791 C CA . ASP A 1 101 ? 7.802 4.146 1.208 1.00 93.00 101 ASP A CA 1
ATOM 792 C C . ASP A 1 101 ? 8.642 4.951 2.212 1.00 93.00 101 ASP A C 1
ATOM 794 O O . ASP A 1 101 ? 8.419 4.890 3.422 1.00 93.00 101 ASP A O 1
ATOM 798 N N . THR A 1 102 ? 9.653 5.682 1.755 1.00 84.12 102 THR A N 1
ATOM 799 C CA . THR A 1 102 ? 10.428 6.607 2.604 1.00 84.12 102 THR A CA 1
ATOM 800 C C . THR A 1 102 ? 9.850 8.006 2.691 1.00 84.12 102 THR A C 1
ATOM 802 O O . THR A 1 102 ? 10.393 8.841 3.414 1.00 84.12 102 THR A O 1
ATOM 805 N N . SER A 1 103 ? 8.771 8.289 1.965 1.00 79.69 103 SER A N 1
ATOM 806 C CA . SER A 1 103 ? 8.225 9.630 1.908 1.00 79.69 103 SER A CA 1
ATOM 807 C C . SER A 1 103 ? 7.648 10.044 3.256 1.00 79.69 103 SER A C 1
ATOM 809 O O . SER A 1 103 ? 6.848 9.332 3.877 1.00 79.69 103 SER A O 1
ATOM 811 N N . THR A 1 104 ? 8.003 11.262 3.658 1.00 70.38 104 THR A N 1
ATOM 812 C CA . THR A 1 104 ? 7.414 11.985 4.790 1.00 70.38 104 THR A CA 1
ATOM 813 C C . THR A 1 104 ? 6.046 12.583 4.449 1.00 70.38 104 THR A C 1
ATOM 815 O O . THR A 1 104 ? 5.447 13.282 5.268 1.00 70.38 104 THR A O 1
ATOM 818 N N . THR A 1 105 ? 5.522 12.335 3.241 1.00 77.12 105 THR A N 1
ATOM 819 C CA . THR A 1 105 ? 4.186 12.789 2.853 1.00 77.12 105 THR A CA 1
ATOM 820 C C . THR A 1 105 ? 3.119 12.167 3.745 1.00 77.12 105 THR A C 1
ATOM 822 O O . THR A 1 105 ? 3.097 10.959 3.976 1.00 77.12 105 THR A O 1
ATOM 825 N N . LYS A 1 106 ? 2.164 13.005 4.165 1.00 79.56 106 LYS A N 1
ATOM 826 C CA . LYS A 1 106 ? 1.002 12.598 4.969 1.00 79.56 106 LYS A CA 1
ATOM 827 C C . LYS A 1 106 ? -0.023 11.754 4.201 1.00 79.56 106 LYS A C 1
ATOM 829 O O . LYS A 1 106 ? -0.958 11.251 4.802 1.00 79.56 106 LYS A O 1
ATOM 834 N N . HIS A 1 107 ? 0.133 11.596 2.888 1.00 87.50 107 HIS A N 1
ATOM 835 C CA . HIS A 1 107 ? -0.738 10.754 2.069 1.00 87.50 107 HIS A CA 1
ATOM 836 C C . HIS A 1 107 ? -0.121 9.363 1.917 1.00 87.50 107 HIS A C 1
ATOM 838 O O . HIS A 1 107 ? 1.078 9.247 1.655 1.00 87.50 107 HIS A O 1
ATOM 844 N N . LYS A 1 108 ? -0.943 8.323 2.097 1.00 94.62 108 LYS A N 1
ATOM 845 C CA . LYS A 1 108 ? -0.545 6.908 1.961 1.00 94.62 108 LYS A CA 1
ATOM 846 C C . LYS A 1 108 ? -1.464 6.101 1.054 1.00 94.62 108 LYS A C 1
ATOM 848 O O . LYS A 1 108 ? -1.083 5.022 0.614 1.00 94.62 108 LYS A O 1
ATOM 853 N N . LEU A 1 109 ? -2.633 6.648 0.735 1.00 96.31 109 LEU A N 1
ATOM 854 C CA . LEU A 1 109 ? -3.541 6.112 -0.264 1.00 96.31 109 LEU A CA 1
ATOM 855 C C . LEU A 1 109 ? -3.463 6.974 -1.519 1.00 96.31 109 LEU A C 1
ATOM 857 O O . LEU A 1 109 ? -3.489 8.202 -1.441 1.00 96.31 109 LEU A O 1
ATOM 861 N N . TYR A 1 110 ? -3.339 6.316 -2.662 1.00 95.62 110 TYR A N 1
ATOM 862 C CA . TYR A 1 110 ? -3.150 6.946 -3.962 1.00 95.62 110 TYR A CA 1
ATOM 863 C C . TYR A 1 110 ? -4.065 6.299 -4.995 1.00 95.62 110 TYR A C 1
ATOM 865 O O . TYR A 1 110 ? -4.492 5.159 -4.823 1.00 95.62 110 TYR A O 1
ATOM 873 N N . ILE A 1 111 ? -4.334 7.016 -6.086 1.00 94.94 111 ILE A N 1
ATOM 874 C CA . ILE A 1 111 ? -5.152 6.532 -7.199 1.00 94.94 111 ILE A CA 1
ATOM 875 C C . ILE A 1 111 ? -4.252 6.279 -8.409 1.00 94.94 111 ILE A C 1
ATOM 877 O O . ILE A 1 111 ? -3.414 7.112 -8.750 1.00 94.94 111 ILE A O 1
ATOM 881 N N . SER A 1 112 ? -4.422 5.134 -9.065 1.00 94.19 112 SER A N 1
ATOM 882 C CA . SER A 1 112 ? -3.719 4.786 -10.307 1.00 94.19 112 SER A CA 1
ATOM 883 C C . SER A 1 112 ? -4.561 3.811 -11.129 1.00 94.19 112 SER A C 1
ATOM 885 O O . SER A 1 112 ? -5.472 3.173 -10.606 1.00 94.19 112 SER A O 1
ATOM 887 N N . GLU A 1 113 ? -4.279 3.697 -12.423 1.00 93.06 113 GLU A N 1
ATOM 888 C CA . GLU A 1 113 ? -4.895 2.709 -13.303 1.00 93.06 113 GLU A CA 1
ATOM 889 C C . GLU A 1 113 ? -4.606 1.283 -12.814 1.00 93.06 113 GLU A C 1
ATOM 891 O O . GLU A 1 113 ? -3.470 0.948 -12.461 1.00 93.06 113 GLU A O 1
ATOM 896 N N . PHE A 1 114 ? -5.609 0.403 -12.882 1.00 91.00 114 PHE A N 1
ATOM 897 C CA . PHE A 1 114 ? -5.430 -1.016 -12.554 1.00 91.00 114 PHE A CA 1
ATOM 898 C C . PHE A 1 114 ? -4.492 -1.766 -13.528 1.00 91.00 114 PHE A C 1
ATOM 900 O O . PHE A 1 114 ? -4.133 -2.913 -13.267 1.00 91.00 114 PHE A O 1
ATOM 907 N N . GLU A 1 115 ? -4.070 -1.132 -14.632 1.00 91.75 115 GLU A N 1
ATOM 908 C CA . GLU A 1 115 ? -3.053 -1.651 -15.565 1.00 91.75 115 GLU A CA 1
ATOM 909 C C . GLU A 1 115 ? -1.675 -1.830 -14.909 1.00 91.75 115 GLU A C 1
ATOM 911 O O . GLU A 1 115 ? -0.868 -2.629 -15.379 1.00 91.75 115 GLU A O 1
ATOM 916 N N . TYR A 1 116 ? -1.405 -1.117 -13.816 1.00 93.44 116 TYR A N 1
ATOM 917 C CA . TYR A 1 116 ? -0.181 -1.290 -13.047 1.00 93.44 116 TYR A CA 1
ATOM 918 C C . TYR A 1 116 ? -0.273 -2.522 -12.142 1.00 93.44 116 TYR A C 1
ATOM 920 O O . TYR A 1 116 ? -1.181 -2.663 -11.313 1.00 93.44 116 TYR A O 1
ATOM 928 N N . GLY A 1 117 ? 0.729 -3.392 -12.236 1.00 94.81 117 GLY A N 1
ATOM 929 C CA . GLY A 1 117 ? 0.874 -4.526 -11.335 1.00 94.81 117 GLY A CA 1
ATOM 930 C C . GLY A 1 117 ? 1.311 -4.054 -9.952 1.00 94.81 117 GLY A C 1
ATOM 931 O O . GLY A 1 117 ? 2.407 -3.526 -9.784 1.00 94.81 117 GLY A O 1
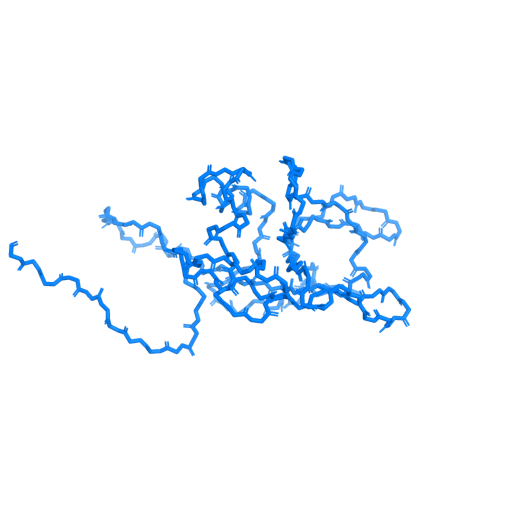ATOM 932 N N . ARG A 1 118 ? 0.463 -4.262 -8.949 1.00 95.44 118 ARG A N 1
ATOM 933 C CA . ARG A 1 118 ? 0.783 -4.068 -7.529 1.00 95.44 118 ARG A CA 1
ATOM 934 C C . ARG A 1 118 ? 0.325 -5.299 -6.760 1.00 95.44 118 ARG A C 1
ATOM 936 O O . ARG A 1 118 ? -0.499 -6.071 -7.254 1.00 95.44 118 ARG A O 1
ATOM 943 N N . SER A 1 119 ? 0.857 -5.482 -5.560 1.00 95.06 119 SER A N 1
ATOM 944 C CA . SER A 1 119 ? 0.476 -6.609 -4.716 1.00 95.06 119 SER A CA 1
ATOM 945 C C . SER A 1 119 ? -0.996 -6.514 -4.317 1.00 95.06 119 SER A C 1
ATOM 947 O O . SER A 1 119 ? -1.540 -5.429 -4.136 1.00 95.06 119 SER A O 1
ATOM 949 N N . VAL A 1 120 ? -1.637 -7.663 -4.136 1.00 93.50 120 VAL A N 1
ATOM 950 C CA . VAL A 1 120 ? -2.961 -7.771 -3.515 1.00 93.50 120 VAL A CA 1
ATOM 951 C C . VAL A 1 120 ? -2.777 -8.504 -2.196 1.00 93.50 120 VAL A C 1
ATOM 953 O O . VAL A 1 120 ? -2.055 -9.499 -2.131 1.00 93.50 120 VAL A O 1
ATOM 956 N N . ARG A 1 121 ? -3.419 -8.011 -1.140 1.00 93.50 121 ARG A N 1
ATOM 957 C CA . ARG A 1 121 ? -3.540 -8.726 0.134 1.00 93.50 121 ARG A CA 1
ATOM 958 C C . ARG A 1 121 ? -4.994 -9.051 0.394 1.00 93.50 121 ARG A C 1
ATOM 960 O O . ARG A 1 121 ? -5.868 -8.407 -0.170 1.00 93.50 121 ARG A O 1
ATOM 967 N N . LEU A 1 122 ? -5.232 -10.050 1.233 1.00 93.94 122 LEU A N 1
ATOM 968 C CA . LEU A 1 122 ? -6.574 -10.471 1.599 1.00 93.94 122 LEU A CA 1
ATOM 969 C C . LEU A 1 122 ? -6.808 -10.231 3.088 1.00 93.94 122 LEU A C 1
ATOM 971 O O . LEU A 1 122 ? -5.919 -10.468 3.905 1.00 93.94 122 LEU A O 1
ATOM 975 N N . ILE A 1 123 ? -8.010 -9.784 3.4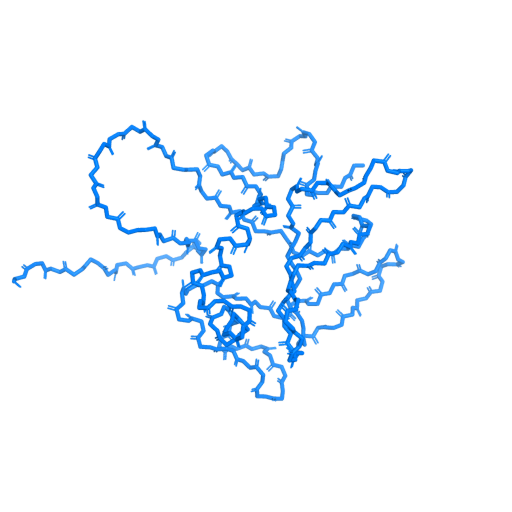23 1.00 93.00 123 ILE A N 1
ATOM 976 C CA . ILE A 1 123 ? -8.527 -9.691 4.783 1.00 93.00 123 ILE A CA 1
ATOM 977 C C . ILE A 1 123 ? -9.501 -10.847 4.982 1.00 93.00 123 ILE A C 1
ATOM 979 O O . ILE A 1 123 ? -10.279 -11.178 4.089 1.00 93.00 123 ILE A O 1
ATOM 983 N N . LYS A 1 124 ? -9.438 -11.489 6.147 1.00 91.94 124 LYS A N 1
ATOM 984 C CA . LYS A 1 124 ? -10.392 -12.528 6.527 1.00 91.94 124 LYS A CA 1
ATOM 985 C C . LYS A 1 124 ? -11.697 -11.878 6.970 1.00 91.94 124 LYS A C 1
ATOM 987 O O . LYS A 1 124 ? -11.675 -10.991 7.819 1.00 91.94 124 LYS A O 1
ATOM 992 N N . ASP A 1 125 ? -12.816 -12.365 6.455 1.00 91.19 125 ASP A N 1
ATOM 993 C CA . ASP A 1 125 ? -14.136 -11.942 6.908 1.00 91.19 125 ASP A CA 1
ATOM 994 C C . ASP A 1 125 ? -14.327 -12.321 8.381 1.00 91.19 125 ASP A C 1
ATOM 996 O O . ASP A 1 125 ? -14.067 -13.458 8.795 1.00 91.19 125 ASP A O 1
ATOM 1000 N N . GLU A 1 126 ? -14.827 -11.389 9.189 1.00 81.31 126 GLU A N 1
ATOM 1001 C CA . GLU A 1 126 ? -15.317 -11.737 10.517 1.00 81.31 126 GLU A CA 1
ATOM 1002 C C . GLU A 1 126 ? -16.617 -12.535 10.360 1.00 81.31 126 GLU A C 1
ATOM 1004 O O . GLU A 1 126 ? -17.650 -12.016 9.926 1.00 81.31 126 GLU A O 1
ATOM 1009 N N . ASN A 1 127 ? -16.596 -13.812 10.750 1.00 54.72 127 ASN A N 1
ATOM 1010 C CA . ASN A 1 127 ? -17.832 -14.556 10.952 1.00 54.72 127 ASN A CA 1
ATOM 1011 C C . ASN A 1 127 ? -18.588 -13.872 12.097 1.00 54.72 127 ASN A C 1
ATOM 1013 O O . ASN A 1 127 ? -18.257 -14.076 13.263 1.00 54.72 127 ASN A O 1
ATOM 1017 N N . LYS A 1 128 ? -19.622 -13.083 11.787 1.00 45.69 128 LYS A N 1
ATOM 1018 C CA . LYS A 1 128 ? -20.562 -12.530 12.778 1.00 45.69 128 LYS A CA 1
ATOM 1019 C C . LYS A 1 128 ? -21.459 -13.624 13.382 1.00 45.69 128 LYS A C 1
ATOM 1021 O O . LYS A 1 128 ? -22.680 -13.505 13.396 1.00 45.69 128 LYS A O 1
ATOM 1026 N N . GLN A 1 129 ? -20.864 -14.707 13.870 1.00 36.06 129 GLN A N 1
ATOM 1027 C CA . GLN A 1 129 ? -21.513 -15.707 14.706 1.00 36.06 129 GLN A CA 1
ATOM 1028 C C . GLN A 1 129 ? -20.694 -15.862 15.987 1.00 36.06 129 GLN A C 1
ATOM 1030 O O . GLN A 1 129 ? -19.722 -16.608 16.029 1.00 36.06 129 GLN A O 1
ATOM 1035 N N . GLY A 1 130 ? -21.111 -15.136 17.027 1.00 33.59 130 GLY A N 1
ATOM 1036 C CA . GLY A 1 130 ? -20.614 -15.290 18.393 1.00 33.59 130 GLY A CA 1
ATOM 1037 C C . GLY A 1 130 ? -20.019 -14.008 18.965 1.00 33.59 130 GLY A C 1
ATOM 1038 O O . GLY A 1 130 ? -18.879 -13.662 18.687 1.00 33.59 130 GLY A O 1
ATOM 1039 N N . TYR A 1 131 ? -20.800 -13.320 19.798 1.00 39.34 131 TYR A N 1
ATOM 1040 C CA . TYR A 1 131 ? -20.291 -12.366 20.783 1.00 39.34 131 TYR A CA 1
ATOM 1041 C C . TYR A 1 131 ? -19.108 -12.984 21.541 1.00 39.34 131 TYR A C 1
ATOM 1043 O O . TYR A 1 131 ? -19.287 -14.038 22.133 1.00 39.34 131 TYR A O 1
ATOM 1051 N N . HIS A 1 132 ? -17.951 -12.325 21.557 1.00 36.72 132 HIS A N 1
ATOM 1052 C CA . HIS A 1 132 ? -17.164 -12.037 22.759 1.00 36.72 132 HIS A CA 1
ATOM 1053 C C . HIS A 1 132 ? -16.045 -11.058 22.382 1.00 36.72 132 HIS A C 1
ATOM 1055 O O . HIS A 1 132 ? -15.348 -11.229 21.387 1.00 36.72 132 HIS A O 1
ATOM 1061 N N . HIS A 1 133 ? -15.938 -9.986 23.165 1.00 40.94 133 HIS A N 1
ATOM 1062 C CA . HIS A 1 133 ? -14.911 -8.960 23.054 1.00 40.94 133 HIS A CA 1
ATOM 1063 C C . HIS A 1 133 ? -13.517 -9.587 23.067 1.00 40.94 133 HIS A C 1
ATOM 1065 O O . HIS A 1 133 ? -13.104 -10.051 24.119 1.00 40.94 133 HIS A O 1
ATOM 1071 N N . GLU A 1 134 ? -12.783 -9.544 21.957 1.00 39.19 134 GLU A N 1
ATOM 1072 C CA . GLU A 1 134 ? -11.320 -9.555 21.956 1.00 39.19 134 GLU A CA 1
ATOM 1073 C C . GLU A 1 134 ? -10.775 -9.119 20.584 1.00 39.19 134 GLU A C 1
ATOM 1075 O O . GLU A 1 134 ? -11.483 -9.066 19.584 1.00 39.19 134 GLU A O 1
ATOM 1080 N N . LYS A 1 135 ? -9.542 -8.622 20.611 1.00 40.41 135 LYS A N 1
ATOM 1081 C CA . LYS A 1 135 ? -8.991 -7.569 19.751 1.00 40.41 135 LYS A CA 1
ATOM 1082 C C . LYS A 1 135 ? -8.826 -7.980 18.279 1.00 40.41 135 LYS A C 1
ATOM 1084 O O . LYS A 1 135 ? -8.518 -9.123 17.967 1.00 40.41 135 LYS A O 1
ATOM 1089 N N . ARG A 1 136 ? -8.980 -6.991 17.390 1.00 44.38 136 ARG A N 1
ATOM 1090 C CA . ARG A 1 136 ? -8.777 -7.086 15.935 1.00 44.38 136 ARG A CA 1
ATOM 1091 C C . ARG A 1 136 ? -7.309 -7.403 15.630 1.00 44.38 136 ARG A C 1
ATOM 1093 O O . ARG A 1 136 ? -6.440 -6.617 15.999 1.00 44.38 136 ARG A O 1
ATOM 1100 N N . TYR A 1 137 ? -7.042 -8.508 14.938 1.00 40.25 137 TYR A N 1
ATOM 1101 C CA . TYR A 1 137 ? -5.715 -8.833 14.410 1.00 40.25 137 TYR A CA 1
ATOM 1102 C C . TYR A 1 137 ? -5.786 -8.956 12.886 1.00 40.25 137 TYR A C 1
ATOM 1104 O O . TYR A 1 137 ? -6.495 -9.813 12.359 1.00 40.25 137 TYR A O 1
ATOM 1112 N N . PHE A 1 138 ? -5.021 -8.120 12.180 1.00 39.28 138 PHE A N 1
ATOM 1113 C CA . PHE A 1 138 ? -4.705 -8.324 10.769 1.00 39.28 138 PHE A CA 1
ATOM 1114 C C . PHE A 1 138 ? -3.757 -9.524 10.673 1.00 39.28 138 PHE A C 1
ATOM 1116 O O . PHE A 1 138 ? -2.563 -9.410 10.933 1.00 39.28 138 PHE A O 1
ATOM 1123 N N . CYS A 1 139 ? -4.294 -10.702 10.365 1.00 35.38 139 CYS A N 1
ATOM 1124 C CA . CYS A 1 139 ? -3.489 -11.900 10.171 1.00 35.38 139 CYS A CA 1
ATOM 1125 C C . CYS A 1 139 ? -3.096 -12.010 8.694 1.00 35.38 139 CYS 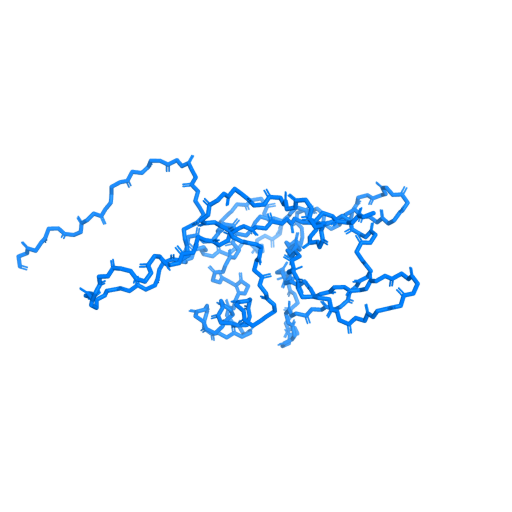A C 1
ATOM 1127 O O . CYS A 1 139 ? -3.905 -12.413 7.862 1.00 35.38 139 CYS A O 1
ATOM 1129 N N . SER A 1 140 ? -1.846 -11.673 8.378 1.00 45.22 140 SER A N 1
ATOM 1130 C CA . SER A 1 140 ? -1.166 -12.189 7.192 1.00 45.22 140 SER A CA 1
ATOM 1131 C C . SER A 1 140 ? -0.031 -13.096 7.648 1.00 45.22 140 SER A C 1
ATOM 1133 O O . SER A 1 140 ? 1.048 -12.607 7.959 1.00 45.22 140 SER A O 1
ATOM 1135 N N . ASP A 1 141 ? -0.294 -14.395 7.774 1.00 33.78 141 ASP A N 1
ATOM 1136 C CA . ASP A 1 141 ? 0.468 -15.394 7.022 1.00 33.78 141 ASP A CA 1
ATOM 1137 C C . ASP A 1 141 ? 0.092 -16.825 7.391 1.00 33.78 141 ASP A C 1
ATOM 1139 O O . ASP A 1 141 ? -0.134 -17.200 8.543 1.00 33.78 141 ASP A O 1
ATOM 1143 N N . THR A 1 142 ? 0.101 -17.651 6.353 1.00 42.41 142 THR A N 1
ATOM 1144 C CA . THR A 1 142 ? 0.002 -19.101 6.429 1.00 42.41 142 THR A CA 1
ATOM 1145 C C . THR A 1 142 ? 1.363 -19.664 6.844 1.00 42.41 142 THR A C 1
ATOM 1147 O O . THR A 1 142 ? 2.025 -20.298 6.041 1.00 42.41 142 THR A O 1
ATOM 1150 N N . THR A 1 143 ? 1.802 -19.433 8.085 1.00 31.02 143 THR A N 1
ATOM 1151 C CA . THR A 1 143 ? 2.869 -20.230 8.728 1.00 31.02 143 THR A CA 1
ATOM 1152 C C . THR A 1 143 ? 2.828 -20.056 10.253 1.00 31.02 143 THR A C 1
ATOM 1154 O O . THR A 1 143 ? 3.166 -19.007 10.780 1.00 31.02 143 THR A O 1
ATOM 1157 N N . LEU A 1 144 ? 2.351 -21.109 10.928 1.00 31.97 144 LEU A N 1
ATOM 1158 C CA . LEU A 1 144 ? 2.594 -21.554 12.313 1.00 31.97 144 LEU A CA 1
ATOM 1159 C C . LEU A 1 144 ? 3.299 -20.592 13.299 1.00 31.97 144 LEU A C 1
ATOM 1161 O O . LEU A 1 144 ? 4.492 -20.344 13.171 1.00 31.97 144 LEU A O 1
ATOM 1165 N N . ALA A 1 145 ? 2.617 -20.243 14.399 1.00 29.20 145 ALA A N 1
ATOM 1166 C CA . ALA A 1 145 ? 2.843 -20.835 15.735 1.00 29.20 145 ALA A CA 1
ATOM 1167 C C . ALA A 1 145 ? 2.426 -19.889 16.887 1.00 29.20 145 ALA A C 1
ATOM 1169 O O . ALA A 1 145 ? 2.981 -18.814 17.079 1.00 29.20 145 ALA A O 1
ATOM 1170 N N . SER A 1 146 ? 1.441 -20.357 17.661 1.00 42.41 146 SER A N 1
ATOM 1171 C CA . SER A 1 146 ? 1.244 -20.179 19.110 1.00 42.41 146 SER A CA 1
ATOM 1172 C C . SER A 1 146 ? 1.854 -18.958 19.819 1.00 42.41 146 SER A C 1
ATOM 1174 O O . SER A 1 146 ? 3.011 -19.007 20.224 1.00 42.41 146 SER A O 1
ATOM 1176 N N . LEU A 1 147 ? 1.010 -17.990 20.186 1.00 29.31 147 LEU A N 1
ATOM 1177 C CA . LEU A 1 147 ? 1.125 -17.261 21.458 1.00 29.31 147 LEU A CA 1
ATOM 1178 C C . LEU A 1 147 ? -0.283 -16.906 21.975 1.00 29.31 147 LEU A C 1
ATOM 1180 O O . LEU A 1 147 ? -0.761 -15.787 21.820 1.00 29.31 147 LEU A O 1
ATOM 1184 N N . CYS A 1 148 ? -0.956 -17.875 22.603 1.00 28.91 148 CYS A N 1
ATOM 1185 C CA . CYS A 1 148 ? -1.950 -17.553 23.630 1.00 28.91 148 CYS A CA 1
ATOM 1186 C C . CYS A 1 148 ? -1.182 -17.152 24.900 1.00 28.91 148 CYS A C 1
ATOM 1188 O O . CYS A 1 148 ? -0.358 -17.949 25.354 1.00 28.91 148 CYS A O 1
ATOM 1190 N N . PRO A 1 149 ? -1.445 -15.992 25.524 1.00 34.06 149 PRO A N 1
ATOM 1191 C CA . PRO A 1 149 ? -1.026 -15.775 26.898 1.00 34.06 149 PRO A CA 1
ATOM 1192 C C . PRO A 1 149 ? -1.866 -16.685 27.801 1.00 34.06 149 PRO A C 1
ATOM 1194 O O . PRO A 1 149 ? -3.095 -16.593 27.823 1.00 34.06 149 PRO A O 1
ATOM 1197 N N . SER A 1 150 ? -1.212 -17.575 28.545 1.00 38.28 150 SER A N 1
ATOM 1198 C CA . SER A 1 150 ? -1.834 -18.232 29.691 1.00 38.28 150 SER A CA 1
ATOM 1199 C C . SER A 1 150 ? -2.245 -17.159 30.697 1.00 38.28 150 SER A C 1
ATOM 1201 O O . SER A 1 150 ? -1.399 -16.389 31.153 1.00 38.28 150 SER A O 1
ATOM 1203 N N . LYS A 1 151 ? -3.535 -17.110 31.036 1.00 38.91 151 LYS A N 1
ATOM 1204 C CA . LYS A 1 151 ? -4.023 -16.352 32.189 1.00 38.91 151 LYS A CA 1
ATOM 1205 C C . LYS A 1 151 ? -3.343 -16.888 33.451 1.00 38.91 151 LYS A C 1
ATOM 1207 O O . LYS A 1 151 ? -3.470 -18.077 33.725 1.00 38.91 151 LYS A O 1
ATOM 1212 N N . ASN A 1 152 ? -2.675 -16.005 34.184 1.00 36.94 152 ASN A N 1
ATOM 1213 C CA . ASN A 1 152 ? -2.686 -15.965 35.644 1.00 36.94 152 ASN A CA 1
ATOM 1214 C C . ASN A 1 152 ? -3.002 -14.524 36.031 1.00 36.94 152 ASN A C 1
ATOM 1216 O O . ASN A 1 152 ? -2.329 -13.628 35.472 1.00 36.94 152 ASN A O 1
#

Radius of gyration: 16.44 Å; chains: 1; bounding box: 41×34×56 Å